Protein AF-A0A7W1B5Z3-F1 (afdb_monomer_lite)

Structure (mmCIF, N/CA/C/O backbone):
data_AF-A0A7W1B5Z3-F1
#
_entry.id   AF-A0A7W1B5Z3-F1
#
loop_
_atom_site.group_PDB
_atom_site.id
_atom_site.type_symbol
_atom_site.label_atom_id
_atom_site.label_alt_id
_atom_site.label_comp_id
_atom_site.label_asym_id
_atom_site.label_entity_id
_atom_site.label_seq_id
_atom_site.pdbx_PDB_ins_code
_atom_site.Cartn_x
_atom_site.Cartn_y
_atom_site.Cartn_z
_atom_site.occupancy
_atom_site.B_iso_or_equiv
_atom_site.auth_seq_id
_atom_site.auth_comp_id
_atom_site.auth_asym_id
_atom_site.auth_atom_id
_atom_site.pdbx_PDB_model_num
ATOM 1 N N . MET A 1 1 ? 16.234 -10.222 -12.771 1.00 48.12 1 MET A N 1
ATOM 2 C CA . MET A 1 1 ? 15.875 -10.249 -11.339 1.00 48.12 1 MET A CA 1
ATOM 3 C C . MET A 1 1 ? 15.074 -11.524 -11.134 1.00 48.12 1 MET A C 1
ATOM 5 O O . MET A 1 1 ? 14.129 -11.717 -11.887 1.00 48.12 1 MET A O 1
ATOM 9 N N . HIS A 1 2 ? 15.512 -12.448 -10.276 1.00 50.66 2 HIS A N 1
ATOM 10 C CA . HIS A 1 2 ? 14.703 -13.635 -9.969 1.00 50.66 2 HIS A CA 1
ATOM 11 C C . HIS A 1 2 ? 13.536 -13.204 -9.068 1.00 50.66 2 HIS A C 1
ATOM 13 O O . HIS A 1 2 ? 13.766 -12.352 -8.209 1.00 50.66 2 HIS A O 1
ATOM 19 N N . PRO A 1 3 ? 12.313 -13.728 -9.261 1.00 60.06 3 PRO A N 1
ATOM 20 C CA . PRO A 1 3 ? 11.222 -13.472 -8.328 1.00 60.06 3 PRO A CA 1
ATOM 21 C C . PRO A 1 3 ? 11.623 -13.978 -6.938 1.00 60.06 3 PRO A C 1
ATOM 23 O O . PRO A 1 3 ? 12.156 -15.085 -6.820 1.00 60.06 3 PRO A O 1
ATOM 26 N N . ALA A 1 4 ? 11.406 -13.155 -5.910 1.00 71.00 4 ALA A N 1
ATOM 27 C CA . ALA A 1 4 ? 11.697 -13.526 -4.530 1.00 71.00 4 ALA A CA 1
ATOM 28 C C . ALA A 1 4 ? 10.922 -14.795 -4.146 1.00 71.00 4 ALA A C 1
ATOM 30 O O . ALA A 1 4 ? 9.764 -14.983 -4.532 1.00 71.00 4 ALA A O 1
ATOM 31 N N . GLY A 1 5 ? 11.563 -15.680 -3.385 1.00 80.06 5 GLY A N 1
ATOM 32 C CA . GLY A 1 5 ? 10.902 -16.883 -2.884 1.00 80.06 5 GLY A CA 1
ATOM 33 C C . GLY A 1 5 ? 9.885 -16.549 -1.787 1.00 80.06 5 GLY A C 1
ATOM 34 O O . GLY A 1 5 ? 10.048 -15.586 -1.045 1.00 80.06 5 GLY A O 1
ATOM 35 N N . ILE A 1 6 ? 8.863 -17.390 -1.607 1.00 76.75 6 ILE A N 1
ATOM 36 C CA . ILE A 1 6 ? 7.834 -17.222 -0.556 1.00 76.75 6 ILE A CA 1
ATOM 37 C C . ILE A 1 6 ? 8.453 -17.053 0.846 1.00 76.75 6 ILE A C 1
ATOM 39 O O . ILE A 1 6 ? 7.978 -16.239 1.632 1.00 76.75 6 ILE A O 1
ATOM 43 N N . ALA A 1 7 ? 9.533 -17.776 1.161 1.00 77.31 7 ALA A N 1
ATOM 44 C CA . ALA A 1 7 ? 10.223 -17.668 2.452 1.00 77.31 7 ALA A CA 1
ATOM 45 C C . ALA A 1 7 ? 10.920 -16.307 2.658 1.00 77.31 7 ALA A C 1
ATOM 47 O O . ALA A 1 7 ? 10.961 -15.779 3.771 1.00 77.31 7 ALA A O 1
ATOM 48 N N . GLU A 1 8 ? 11.446 -15.726 1.580 1.00 79.56 8 GLU A N 1
ATOM 49 C CA . GLU A 1 8 ? 12.060 -14.397 1.585 1.00 79.56 8 GLU A CA 1
ATOM 50 C C . GLU A 1 8 ? 10.991 -13.322 1.817 1.00 79.56 8 GLU A C 1
ATOM 52 O O . GLU A 1 8 ? 11.138 -12.484 2.706 1.00 79.56 8 GLU A O 1
ATOM 57 N N . ILE A 1 9 ? 9.858 -13.425 1.115 1.00 79.31 9 ILE A N 1
ATOM 58 C CA . ILE A 1 9 ? 8.694 -12.546 1.300 1.00 79.31 9 ILE A CA 1
ATOM 59 C C . ILE A 1 9 ? 8.163 -12.632 2.737 1.00 79.31 9 ILE A C 1
ATOM 61 O O . ILE A 1 9 ? 7.942 -11.600 3.367 1.00 79.31 9 ILE A O 1
ATOM 65 N N . ALA A 1 10 ? 8.023 -13.838 3.295 1.00 76.50 10 ALA A N 1
ATOM 66 C CA . ALA A 1 10 ? 7.564 -14.029 4.672 1.00 76.50 10 ALA A CA 1
ATOM 67 C C . ALA A 1 10 ? 8.507 -13.380 5.700 1.00 76.50 10 ALA A C 1
ATOM 69 O O . ALA A 1 10 ? 8.053 -12.792 6.680 1.00 76.50 10 ALA A O 1
ATOM 70 N N . THR A 1 11 ? 9.819 -13.440 5.457 1.00 78.50 11 THR A N 1
ATOM 71 C CA . THR A 1 11 ? 10.825 -12.801 6.319 1.00 78.50 11 THR A CA 1
ATOM 72 C C . THR A 1 11 ? 10.695 -11.278 6.274 1.00 78.50 11 THR A C 1
ATOM 74 O O . THR A 1 11 ? 10.687 -10.623 7.317 1.00 78.50 11 THR A O 1
ATOM 77 N N . LEU A 1 12 ? 10.528 -10.710 5.077 1.00 77.69 12 LEU A N 1
ATOM 78 C CA . LEU A 1 12 ? 10.309 -9.274 4.894 1.00 77.69 12 LEU A CA 1
ATOM 79 C C . LEU A 1 12 ? 9.014 -8.807 5.571 1.00 77.69 12 LEU A C 1
ATOM 81 O O . LEU A 1 12 ? 9.024 -7.790 6.263 1.00 77.69 12 LEU A O 1
ATOM 85 N N . VAL A 1 13 ? 7.927 -9.574 5.442 1.00 75.75 13 VAL A N 1
ATOM 86 C CA . VAL A 1 13 ? 6.650 -9.299 6.118 1.00 75.75 13 VAL A CA 1
ATOM 87 C C . VAL A 1 13 ? 6.799 -9.365 7.638 1.00 75.75 13 VAL A C 1
ATOM 89 O O . VAL A 1 13 ? 6.376 -8.439 8.326 1.00 75.75 13 VAL A O 1
ATOM 92 N N . GLY A 1 14 ? 7.463 -10.393 8.175 1.00 71.56 14 GLY A N 1
ATOM 93 C CA . GLY A 1 14 ? 7.733 -10.500 9.612 1.00 71.56 14 GLY A CA 1
ATOM 94 C C . GLY A 1 14 ? 8.523 -9.304 10.150 1.00 71.56 14 GLY A C 1
ATOM 95 O O . GLY A 1 14 ? 8.204 -8.764 11.209 1.00 71.56 14 GLY A O 1
ATOM 96 N N . ASN A 1 15 ? 9.492 -8.807 9.381 1.00 72.88 15 ASN A N 1
ATOM 97 C CA . ASN A 1 15 ? 10.293 -7.651 9.773 1.00 72.88 15 ASN A CA 1
ATOM 98 C C . ASN A 1 15 ? 9.517 -6.322 9.749 1.00 72.88 15 ASN A C 1
ATOM 100 O O . ASN A 1 15 ? 9.898 -5.395 10.467 1.00 72.88 15 ASN A O 1
ATOM 104 N N . LEU A 1 16 ? 8.407 -6.215 9.003 1.00 69.88 16 LEU A N 1
ATOM 105 C CA . LEU A 1 16 ? 7.532 -5.033 9.049 1.00 69.88 16 LEU A CA 1
ATOM 106 C C . LEU A 1 16 ? 6.872 -4.840 10.423 1.00 69.88 16 LEU A C 1
ATOM 108 O O . LEU A 1 16 ? 6.518 -3.709 10.776 1.00 69.88 16 LEU A O 1
ATOM 112 N N . ALA A 1 17 ? 6.761 -5.893 11.240 1.00 69.94 17 ALA A N 1
ATOM 113 C CA . ALA A 1 17 ? 6.280 -5.780 12.616 1.00 69.94 17 ALA A CA 1
ATOM 114 C C . ALA A 1 17 ? 7.185 -4.873 13.476 1.00 69.94 17 ALA A C 1
ATOM 116 O O . ALA A 1 17 ? 6.697 -4.194 14.381 1.00 69.94 17 ALA A O 1
ATOM 117 N N . HIS A 1 18 ? 8.478 -4.766 13.150 1.00 69.94 18 HIS A N 1
ATOM 118 C CA . HIS A 1 18 ? 9.430 -3.919 13.865 1.00 69.94 18 HIS A CA 1
ATOM 119 C C . HIS A 1 18 ? 9.469 -2.493 13.293 1.00 69.94 18 HIS A C 1
ATOM 121 O O . HIS A 1 18 ? 9.978 -2.242 12.200 1.00 69.94 18 HIS A O 1
ATOM 127 N N . THR A 1 19 ? 8.975 -1.522 14.066 1.00 65.44 19 THR A N 1
ATOM 128 C CA . THR A 1 19 ? 8.853 -0.109 13.654 1.00 65.44 19 THR A CA 1
ATOM 129 C C . THR A 1 19 ? 10.181 0.535 13.243 1.00 65.44 19 THR A C 1
ATOM 131 O O . THR A 1 19 ? 10.197 1.318 12.296 1.00 65.44 19 THR A O 1
ATOM 134 N N . THR A 1 20 ? 11.301 0.174 13.882 1.00 67.06 20 THR A N 1
ATOM 135 C CA . THR A 1 20 ? 12.634 0.763 13.637 1.00 67.06 20 THR A CA 1
ATOM 136 C C . THR A 1 20 ? 13.157 0.542 12.214 1.00 67.06 20 THR A C 1
ATOM 138 O O . THR A 1 20 ? 13.876 1.388 11.691 1.00 67.06 20 THR A O 1
ATOM 141 N N . HIS A 1 21 ? 12.782 -0.562 11.561 1.00 68.94 21 HIS A N 1
ATOM 142 C CA . HIS A 1 21 ? 13.274 -0.915 10.220 1.00 68.94 21 HIS A CA 1
ATOM 143 C C . HIS A 1 21 ? 12.175 -0.923 9.156 1.00 68.94 21 HIS A C 1
ATOM 145 O O . HIS A 1 21 ? 12.442 -1.238 7.996 1.00 68.94 21 HIS A O 1
ATOM 151 N N . ARG A 1 22 ? 10.947 -0.547 9.527 1.00 74.81 22 ARG A N 1
ATOM 152 C CA . ARG A 1 22 ? 9.759 -0.682 8.680 1.00 74.81 22 ARG A CA 1
ATOM 153 C C . ARG A 1 22 ? 9.906 0.026 7.334 1.00 74.81 22 ARG A C 1
ATOM 155 O O . ARG A 1 22 ? 9.548 -0.551 6.315 1.00 74.81 22 ARG A O 1
ATOM 162 N N . ASN A 1 23 ? 10.498 1.222 7.306 1.00 73.12 23 ASN A N 1
ATOM 163 C CA . ASN A 1 23 ? 10.727 1.954 6.058 1.00 73.12 23 ASN A CA 1
ATOM 164 C C . ASN A 1 23 ? 11.684 1.198 5.114 1.00 73.12 23 ASN A C 1
ATOM 166 O O . ASN A 1 23 ? 11.328 0.917 3.972 1.00 73.12 23 ASN A O 1
ATOM 170 N N 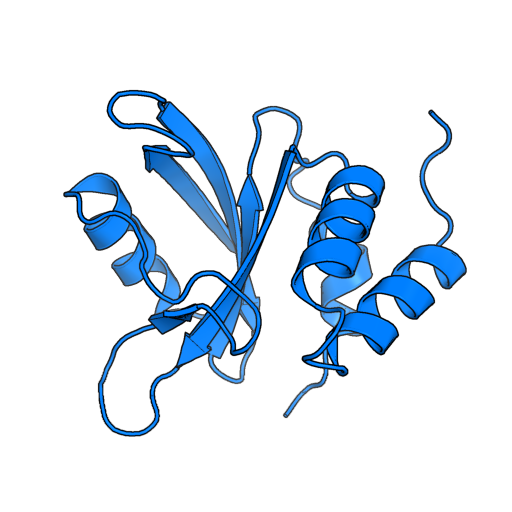. THR A 1 24 ? 12.859 0.786 5.596 1.00 76.81 24 THR A N 1
ATOM 171 C CA . THR A 1 24 ? 13.832 0.031 4.788 1.00 76.81 24 THR A CA 1
ATOM 172 C C . THR A 1 24 ? 13.251 -1.296 4.301 1.00 76.81 24 THR A C 1
ATOM 174 O O . THR A 1 24 ? 13.312 -1.589 3.109 1.00 76.81 24 THR A O 1
ATOM 177 N N . MET A 1 25 ? 12.601 -2.049 5.193 1.00 80.50 25 MET A N 1
ATOM 178 C CA . MET A 1 25 ? 11.990 -3.342 4.870 1.00 80.50 25 MET A CA 1
ATOM 179 C C . MET A 1 25 ? 10.821 -3.198 3.888 1.00 80.50 25 MET A C 1
ATOM 181 O O . MET A 1 25 ? 10.651 -4.035 3.008 1.00 80.50 25 MET A O 1
ATOM 185 N N . SER A 1 26 ? 10.052 -2.105 3.965 1.00 82.94 26 SER A N 1
ATOM 186 C CA . SER A 1 26 ? 8.978 -1.834 3.003 1.00 82.94 26 SER A CA 1
ATOM 187 C C . SER A 1 26 ? 9.504 -1.619 1.585 1.00 82.94 26 SER A C 1
ATOM 189 O O . SER A 1 26 ? 8.877 -2.066 0.631 1.00 82.94 26 SER A O 1
ATOM 191 N N . ARG A 1 27 ? 10.685 -1.004 1.428 1.00 85.06 27 ARG A N 1
ATOM 192 C CA . ARG A 1 27 ? 11.321 -0.820 0.114 1.00 85.06 27 ARG A CA 1
ATOM 193 C C . ARG A 1 27 ? 11.839 -2.137 -0.449 1.00 85.06 27 ARG A C 1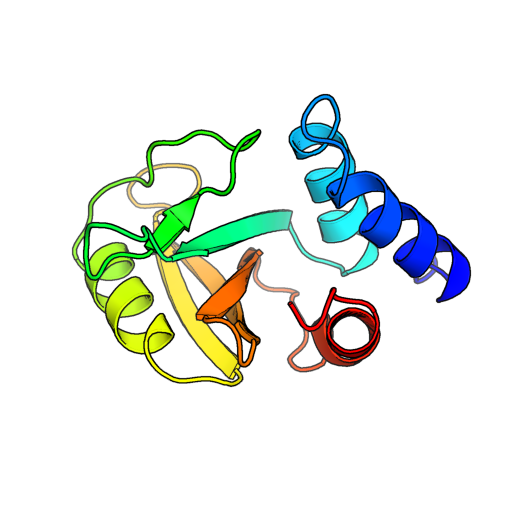
ATOM 195 O O . ARG A 1 27 ? 11.742 -2.358 -1.652 1.00 85.06 27 ARG A O 1
ATOM 202 N N . GLU A 1 28 ? 12.387 -3.001 0.400 1.00 85.81 28 GLU A N 1
ATOM 203 C CA . GLU A 1 28 ? 12.821 -4.341 -0.009 1.00 85.81 28 GLU A CA 1
ATOM 204 C C . GLU A 1 28 ? 11.630 -5.211 -0.410 1.00 85.81 28 GLU A C 1
ATOM 206 O O . GLU A 1 28 ? 11.661 -5.822 -1.478 1.00 85.81 28 GLU A O 1
ATOM 211 N N . LEU A 1 29 ? 10.543 -5.176 0.366 1.00 85.06 29 LEU A N 1
ATOM 212 C CA . LEU A 1 29 ? 9.306 -5.869 0.020 1.00 85.06 29 LEU A CA 1
ATOM 213 C C . LEU A 1 29 ? 8.688 -5.317 -1.269 1.00 85.06 29 LEU A C 1
ATOM 215 O O . LEU A 1 29 ? 8.329 -6.099 -2.140 1.00 85.06 29 LEU A O 1
ATOM 219 N N . ALA A 1 30 ? 8.626 -3.995 -1.446 1.00 89.50 30 ALA A N 1
ATOM 220 C CA . ALA A 1 30 ? 8.141 -3.391 -2.687 1.00 89.50 30 ALA A CA 1
ATOM 221 C C . ALA A 1 30 ? 8.909 -3.927 -3.904 1.00 89.50 30 ALA A C 1
ATOM 223 O O . ALA A 1 30 ? 8.301 -4.430 -4.845 1.00 89.50 30 ALA A O 1
ATOM 224 N N . ARG A 1 31 ? 10.247 -3.928 -3.839 1.00 88.44 31 ARG A N 1
ATOM 225 C CA . ARG A 1 31 ? 11.101 -4.463 -4.909 1.00 88.44 31 ARG A CA 1
ATOM 226 C C . ARG A 1 31 ? 10.866 -5.948 -5.158 1.00 88.44 31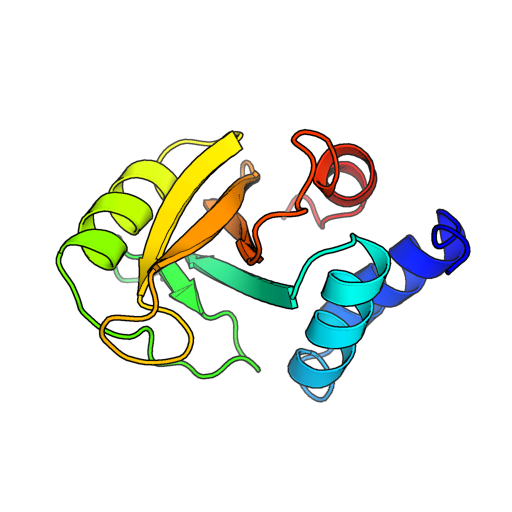 ARG A C 1
ATOM 228 O O . ARG A 1 31 ? 10.769 -6.348 -6.315 1.00 88.44 31 ARG A O 1
ATOM 235 N N . ALA A 1 32 ? 10.752 -6.752 -4.101 1.00 86.31 32 ALA A N 1
ATOM 236 C CA . ALA A 1 32 ? 10.459 -8.181 -4.206 1.00 86.31 32 ALA A CA 1
ATOM 237 C C . ALA A 1 32 ? 9.113 -8.453 -4.904 1.00 86.31 32 ALA A C 1
ATOM 239 O O . ALA A 1 32 ? 8.972 -9.456 -5.602 1.00 86.31 32 ALA A O 1
ATOM 240 N N . LEU A 1 33 ? 8.153 -7.534 -4.759 1.00 85.94 33 LEU A N 1
ATOM 241 C CA . LEU A 1 33 ? 6.828 -7.584 -5.380 1.00 85.94 33 LEU A CA 1
ATOM 242 C C . LEU A 1 33 ? 6.759 -6.893 -6.755 1.00 85.94 33 LEU A C 1
ATOM 244 O O . LEU A 1 33 ? 5.685 -6.837 -7.352 1.00 85.94 33 LEU A O 1
ATOM 248 N N . GLY A 1 34 ? 7.876 -6.366 -7.269 1.00 88.50 34 GLY A N 1
ATOM 249 C CA . GLY A 1 34 ? 7.914 -5.640 -8.545 1.00 88.50 34 GLY A CA 1
ATOM 250 C C . GLY A 1 34 ? 7.262 -4.253 -8.501 1.00 88.50 34 GLY A C 1
ATOM 251 O O . GLY A 1 34 ? 6.868 -3.733 -9.544 1.00 88.50 34 GLY A O 1
ATOM 252 N N . ALA A 1 35 ? 7.133 -3.677 -7.306 1.00 91.12 35 ALA A N 1
ATOM 253 C CA . ALA A 1 35 ? 6.642 -2.330 -7.052 1.00 91.12 35 ALA A CA 1
ATOM 254 C C . ALA A 1 35 ? 7.803 -1.354 -6.791 1.00 91.12 35 ALA A C 1
ATOM 256 O O . ALA A 1 35 ? 8.885 -1.731 -6.332 1.00 91.12 35 ALA A O 1
ATOM 257 N N . GLU A 1 36 ? 7.559 -0.073 -7.036 1.00 91.06 36 GLU A N 1
ATOM 258 C CA . GLU A 1 36 ? 8.515 1.009 -6.790 1.00 91.06 36 GLU A CA 1
ATOM 259 C C . GLU A 1 36 ? 8.569 1.396 -5.308 1.00 91.06 36 GLU A C 1
ATOM 261 O O . GLU A 1 36 ? 9.637 1.688 -4.759 1.00 91.06 36 GLU A O 1
ATOM 266 N N . ALA A 1 37 ? 7.412 1.354 -4.646 1.00 90.75 37 ALA A N 1
ATOM 267 C CA . ALA A 1 37 ? 7.265 1.622 -3.225 1.00 90.75 37 ALA A CA 1
ATOM 268 C C . ALA A 1 37 ? 6.115 0.806 -2.620 1.00 90.75 37 ALA A C 1
ATOM 270 O O . ALA A 1 37 ? 5.222 0.327 -3.323 1.00 90.75 37 ALA A O 1
ATOM 271 N N . LEU A 1 38 ? 6.150 0.676 -1.295 1.00 89.94 38 LEU A N 1
ATOM 272 C CA . LEU A 1 38 ? 5.083 0.119 -0.474 1.00 89.94 38 LEU A CA 1
ATOM 273 C C . LEU A 1 38 ? 4.777 1.115 0.642 1.00 89.94 38 LEU A C 1
ATOM 275 O O . LEU A 1 38 ? 5.684 1.619 1.303 1.00 89.94 38 LEU A O 1
ATOM 279 N N . LEU A 1 39 ? 3.494 1.348 0.874 1.00 90.06 39 LEU A N 1
ATOM 280 C CA . LEU A 1 39 ? 2.968 2.116 1.990 1.00 90.06 39 LEU A CA 1
ATOM 281 C C . LEU A 1 39 ? 1.940 1.264 2.726 1.00 90.06 39 LEU A C 1
ATOM 283 O O . LEU A 1 39 ? 1.115 0.600 2.102 1.00 90.06 39 LEU A O 1
ATOM 287 N 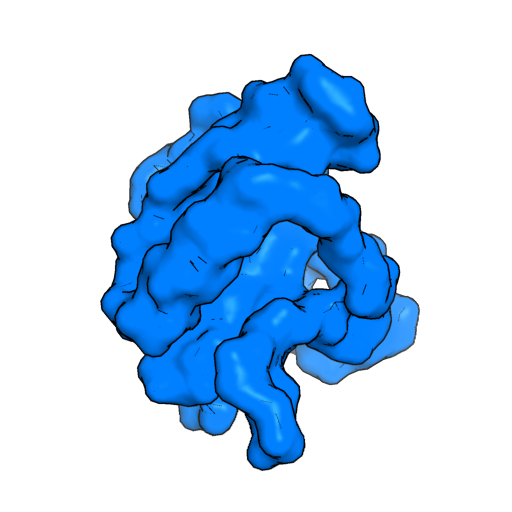N . ILE A 1 40 ? 1.982 1.304 4.053 1.00 88.62 40 ILE A N 1
ATOM 288 C CA . ILE A 1 40 ? 0.967 0.676 4.897 1.00 88.62 40 ILE A CA 1
ATOM 289 C C . ILE A 1 40 ? 0.149 1.790 5.525 1.00 88.62 40 ILE A C 1
ATOM 291 O O . ILE A 1 40 ? 0.717 2.701 6.131 1.00 88.62 40 ILE A O 1
ATOM 295 N N . LEU A 1 41 ? -1.166 1.711 5.375 1.00 90.50 41 LEU A N 1
ATOM 296 C CA . LEU A 1 41 ? -2.121 2.595 6.020 1.00 90.50 41 LEU A CA 1
ATOM 297 C C . LEU A 1 41 ? -2.896 1.817 7.079 1.00 90.50 41 LEU A C 1
ATOM 299 O O . LEU A 1 41 ? -3.310 0.689 6.837 1.00 90.50 41 LEU A O 1
ATOM 303 N N . VAL A 1 42 ? -3.109 2.428 8.235 1.00 88.44 42 VAL A N 1
ATOM 304 C CA . VAL A 1 42 ? -3.897 1.872 9.339 1.00 88.44 42 VAL A CA 1
ATOM 305 C C . VAL A 1 42 ? -5.038 2.822 9.667 1.00 88.44 42 VAL A C 1
ATOM 307 O O . VAL A 1 42 ? -4.927 4.030 9.435 1.00 88.44 42 VAL A O 1
ATOM 310 N N . ARG A 1 43 ? -6.140 2.287 10.196 1.00 85.38 43 ARG A N 1
ATOM 311 C CA . ARG A 1 43 ? -7.225 3.126 10.708 1.00 85.38 43 ARG A CA 1
ATOM 312 C C . ARG A 1 43 ? -6.750 3.891 11.931 1.00 85.38 43 ARG A C 1
ATOM 314 O O . ARG A 1 43 ? -6.124 3.326 12.827 1.00 85.38 43 ARG A O 1
ATOM 321 N N . ASP A 1 44 ? -7.079 5.170 11.957 1.00 82.44 44 ASP A N 1
ATOM 322 C CA . ASP A 1 44 ? -7.010 5.940 13.184 1.00 82.44 44 ASP A CA 1
ATOM 323 C C . ASP A 1 44 ? -8.151 5.472 14.120 1.00 82.44 44 ASP A C 1
ATOM 325 O O . ASP A 1 44 ? -9.292 5.334 13.671 1.00 82.44 44 ASP A O 1
ATOM 329 N N . PRO A 1 45 ? -7.874 5.145 15.395 1.00 76.94 45 PRO A N 1
ATOM 330 C CA . PRO A 1 45 ? -8.909 4.681 16.320 1.00 76.94 45 PRO A CA 1
ATOM 331 C C . PRO A 1 45 ? -9.863 5.800 16.768 1.00 76.94 45 PRO A C 1
ATOM 333 O O . PRO A 1 45 ? -10.956 5.510 17.254 1.00 76.94 45 PRO A O 1
ATOM 336 N N . GLU A 1 46 ? -9.465 7.062 16.625 1.00 81.50 46 GLU A N 1
ATOM 337 C CA . GLU A 1 46 ? -10.216 8.242 17.055 1.00 81.50 46 GLU A CA 1
ATOM 338 C C . GLU A 1 46 ? -10.908 8.950 15.880 1.00 81.50 46 GLU A C 1
ATOM 340 O O . GLU A 1 46 ? -11.911 9.642 16.073 1.00 81.50 46 GLU A O 1
ATOM 345 N N . LEU A 1 47 ? -10.403 8.770 14.656 1.00 77.81 47 LEU A N 1
ATOM 346 C CA . LEU A 1 47 ? -10.868 9.457 13.454 1.00 77.81 47 LEU A CA 1
ATOM 347 C C . LEU A 1 47 ? -11.243 8.469 12.333 1.00 77.81 47 LEU A C 1
ATOM 349 O O . LEU A 1 47 ? -10.559 7.473 12.126 1.00 77.81 47 LEU A O 1
ATOM 353 N N . PRO A 1 48 ? -12.275 8.754 11.513 1.00 75.19 48 PRO A N 1
ATOM 354 C CA . PRO A 1 48 ? -12.656 7.907 10.379 1.00 75.19 48 PRO A CA 1
ATOM 355 C C . PRO A 1 48 ? -11.716 8.116 9.175 1.00 75.19 48 PRO A C 1
ATOM 357 O O . PRO A 1 48 ? -12.158 8.428 8.069 1.00 75.19 48 PRO A O 1
ATOM 360 N N . VAL A 1 49 ? -10.406 8.004 9.395 1.00 81.75 49 VAL A N 1
ATOM 361 C CA . VAL A 1 49 ? -9.360 8.227 8.392 1.00 81.75 49 VAL A CA 1
ATOM 362 C C . VAL A 1 49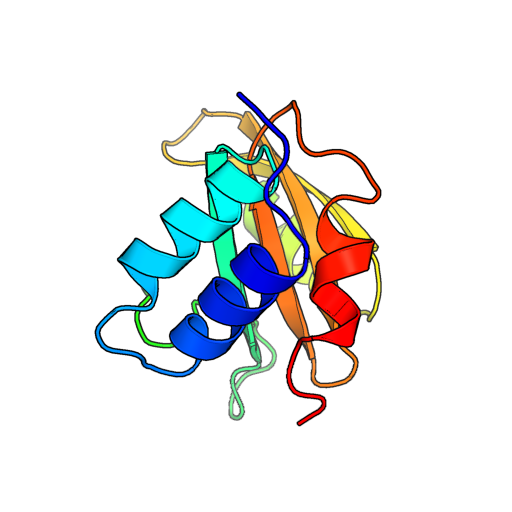 ? -8.322 7.110 8.428 1.00 81.75 49 VAL A C 1
ATOM 364 O O . VAL A 1 49 ? -8.120 6.439 9.439 1.00 81.75 49 VAL A O 1
ATOM 367 N N . LEU A 1 50 ? -7.648 6.930 7.295 1.00 86.12 50 LEU A N 1
ATOM 368 C CA . LEU A 1 50 ? -6.482 6.068 7.170 1.00 86.12 50 LEU A CA 1
ATOM 369 C C . LEU A 1 50 ? -5.213 6.915 7.253 1.00 86.12 50 LEU A C 1
ATOM 371 O O . LEU A 1 50 ? -5.086 7.917 6.545 1.00 86.12 50 LEU A O 1
ATOM 375 N N . LEU A 1 51 ? -4.272 6.491 8.090 1.00 87.38 51 LEU A N 1
ATOM 376 C CA . LEU A 1 51 ? -2.988 7.154 8.293 1.00 87.38 51 LEU A CA 1
ATOM 377 C C . LEU A 1 51 ? -1.833 6.215 7.951 1.00 87.38 51 LEU A C 1
ATOM 379 O O . LEU A 1 51 ? -1.958 5.006 8.145 1.00 87.38 51 LEU A O 1
ATOM 383 N N . PRO A 1 52 ? -0.685 6.736 7.481 1.00 88.50 52 PRO A N 1
ATOM 384 C CA . PRO A 1 52 ? 0.527 5.939 7.361 1.00 88.50 52 PRO A CA 1
ATOM 385 C C . PRO A 1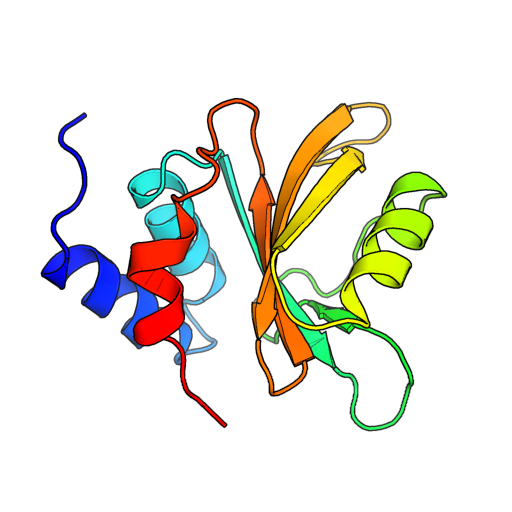 52 ? 0.858 5.243 8.680 1.00 88.50 52 PRO A C 1
ATOM 387 O O . PRO A 1 52 ? 0.934 5.885 9.725 1.00 88.50 52 PRO A O 1
ATOM 390 N N . ALA A 1 53 ? 1.106 3.937 8.640 1.00 86.56 53 ALA A N 1
ATOM 391 C CA . ALA A 1 53 ? 1.480 3.185 9.829 1.00 86.56 53 ALA A CA 1
ATOM 392 C C . ALA A 1 53 ? 2.735 3.794 10.496 1.00 86.56 53 ALA A C 1
ATOM 394 O O . ALA A 1 53 ? 3.607 4.330 9.799 1.00 86.56 53 ALA A O 1
ATOM 395 N N . PRO A 1 54 ? 2.899 3.685 11.828 1.00 80.94 54 PRO A N 1
ATOM 396 C CA . PRO A 1 54 ? 4.095 4.178 12.510 1.00 80.94 54 PRO A CA 1
ATOM 397 C C . PRO A 1 54 ? 5.383 3.650 11.862 1.00 80.94 54 PRO A C 1
ATOM 399 O O . PRO A 1 54 ? 5.472 2.466 11.547 1.00 80.94 54 PRO A O 1
ATOM 402 N N . GLY A 1 55 ? 6.380 4.509 11.647 1.00 76.50 55 GLY A N 1
ATOM 403 C CA . GLY A 1 55 ? 7.616 4.160 10.924 1.00 76.50 55 GLY A CA 1
ATOM 404 C C . GLY A 1 55 ? 7.607 4.501 9.426 1.00 76.50 55 GLY A C 1
ATOM 405 O O . GLY A 1 55 ? 8.657 4.442 8.786 1.00 76.50 55 GLY A O 1
ATOM 406 N N . PHE A 1 56 ? 6.466 4.925 8.873 1.00 79.56 56 PHE A N 1
ATOM 407 C CA . PHE A 1 56 ? 6.386 5.628 7.586 1.00 79.56 56 PHE A CA 1
ATOM 408 C C . PHE A 1 56 ? 6.345 7.150 7.791 1.00 79.56 56 PHE A C 1
ATOM 410 O O . PHE A 1 56 ? 5.969 7.605 8.878 1.00 79.56 56 PHE A O 1
ATOM 417 N N . PRO A 1 57 ? 6.681 7.960 6.765 1.00 78.56 57 PRO A N 1
ATOM 418 C CA . PRO A 1 57 ? 6.339 9.379 6.765 1.00 78.56 57 PRO A CA 1
ATOM 419 C C . PRO A 1 57 ? 4.844 9.551 7.064 1.00 78.56 57 PRO A C 1
ATOM 421 O O . PRO A 1 57 ? 4.004 9.034 6.336 1.00 78.56 57 PRO A O 1
ATOM 424 N N . GLN A 1 58 ? 4.520 10.238 8.162 1.00 80.06 58 GLN A N 1
ATOM 425 C CA . GLN A 1 58 ? 3.147 10.349 8.683 1.00 80.06 58 GLN A CA 1
ATOM 426 C C . GLN A 1 58 ? 2.277 11.343 7.903 1.00 80.06 58 GLN A C 1
ATOM 428 O O . GLN A 1 58 ? 1.100 11.524 8.198 1.00 80.06 58 GLN A O 1
ATOM 433 N N . THR A 1 59 ? 2.851 11.993 6.897 1.00 77.75 59 THR A N 1
ATOM 434 C CA . THR A 1 59 ? 2.158 12.928 6.025 1.00 77.75 59 THR A CA 1
ATOM 435 C C . THR A 1 59 ? 1.974 12.296 4.653 1.00 77.75 59 THR A C 1
ATOM 437 O O . THR A 1 59 ? 2.929 12.098 3.901 1.00 77.75 59 THR A O 1
ATOM 440 N N . LEU A 1 60 ? 0.721 12.004 4.305 1.00 75.94 60 LEU A N 1
ATOM 441 C CA . LEU A 1 60 ? 0.350 11.830 2.905 1.00 75.94 60 LEU A CA 1
ATOM 442 C C . LEU A 1 60 ? 0.276 13.202 2.253 1.00 75.94 60 LEU A C 1
ATOM 444 O O . LEU A 1 60 ? -0.152 14.181 2.873 1.00 75.94 60 LEU A O 1
ATOM 448 N N . ARG A 1 61 ? 0.682 13.282 0.987 1.00 73.06 61 ARG A N 1
ATOM 449 C CA . ARG A 1 61 ? 0.426 14.490 0.213 1.00 73.06 61 ARG A CA 1
ATOM 450 C C . ARG A 1 61 ? -1.088 14.642 0.083 1.00 73.06 61 ARG A C 1
ATOM 452 O O . ARG A 1 61 ? -1.796 13.702 -0.261 1.00 73.06 61 ARG A O 1
ATOM 459 N N . GLY A 1 62 ? -1.591 15.824 0.421 1.00 72.00 62 GLY A N 1
ATOM 460 C CA . GLY A 1 62 ? -2.978 16.161 0.134 1.00 72.00 62 GLY A CA 1
ATOM 461 C C . GLY A 1 62 ? -3.199 16.244 -1.377 1.00 72.00 62 GLY A C 1
ATOM 462 O O . GLY A 1 62 ? -2.260 16.445 -2.136 1.00 72.00 62 GLY A O 1
ATOM 463 N N . GLY A 1 63 ? -4.446 16.118 -1.810 1.00 84.81 63 GLY A N 1
ATOM 464 C CA . GLY A 1 63 ? -4.797 16.207 -3.227 1.00 84.81 63 GLY A CA 1
ATOM 465 C C . GLY A 1 63 ? -6.172 15.598 -3.481 1.00 84.81 63 GLY A C 1
ATOM 466 O O . GLY A 1 63 ? -6.654 14.829 -2.641 1.00 84.81 63 GLY A O 1
ATOM 467 N N . PRO A 1 64 ? -6.872 15.985 -4.554 1.00 88.56 64 PRO A N 1
ATOM 468 C CA . PRO A 1 64 ? -8.147 15.369 -4.906 1.00 88.56 64 PRO A CA 1
ATOM 469 C C . PRO A 1 64 ? -8.009 13.867 -5.212 1.00 88.56 64 PRO A C 1
ATOM 471 O O . PRO A 1 64 ? -8.861 13.089 -4.784 1.00 88.56 64 PRO A O 1
ATOM 474 N N . GLU A 1 65 ? -6.917 13.443 -5.844 1.00 91.69 65 GLU A N 1
ATOM 475 C CA . GLU A 1 65 ? -6.601 12.054 -6.198 1.00 91.69 65 GLU A CA 1
ATOM 476 C C . GLU A 1 65 ? -6.405 11.208 -4.940 1.00 91.69 65 GLU A C 1
ATOM 478 O O . GLU A 1 65 ? -7.071 10.188 -4.765 1.00 91.69 65 GLU A O 1
ATOM 483 N N . TRP A 1 66 ? -5.569 11.682 -4.009 1.00 91.44 66 TRP A N 1
ATOM 484 C CA . TRP A 1 66 ? -5.353 11.027 -2.717 1.00 91.44 66 TRP A CA 1
ATOM 485 C C . TRP A 1 66 ? -6.642 10.930 -1.902 1.00 91.44 66 TRP A C 1
ATOM 487 O O . TRP A 1 66 ? -6.954 9.865 -1.379 1.00 91.44 66 TRP A O 1
ATOM 497 N N . ARG A 1 67 ? -7.443 12.002 -1.824 1.00 89.69 67 ARG A N 1
ATOM 498 C CA . ARG A 1 67 ? -8.732 11.969 -1.105 1.00 89.69 67 ARG A CA 1
ATOM 499 C C . ARG A 1 67 ? -9.703 10.963 -1.720 1.00 89.69 67 ARG A C 1
ATOM 501 O O . ARG A 1 67 ? -10.341 10.201 -0.993 1.00 89.69 67 ARG A O 1
ATOM 508 N N . ARG A 1 68 ? -9.802 10.944 -3.052 1.00 91.06 68 ARG A N 1
ATOM 509 C CA . ARG A 1 68 ? -10.637 9.984 -3.779 1.00 91.06 68 ARG A CA 1
ATOM 510 C C . ARG A 1 68 ? -10.162 8.558 -3.526 1.00 91.06 68 ARG A C 1
ATOM 512 O O . ARG A 1 68 ? -10.987 7.704 -3.227 1.00 91.06 68 ARG A O 1
ATOM 519 N N . PHE A 1 69 ? -8.857 8.317 -3.598 1.00 93.44 69 PHE A N 1
ATOM 520 C CA . PHE A 1 69 ? -8.277 7.004 -3.352 1.00 93.44 69 PHE A CA 1
ATOM 521 C C . PHE A 1 69 ? -8.528 6.525 -1.921 1.00 93.44 69 PHE A C 1
ATOM 523 O O . PHE A 1 69 ? -9.066 5.440 -1.741 1.00 93.44 69 PHE A O 1
ATOM 530 N N . LEU A 1 70 ? -8.253 7.356 -0.910 1.00 91.81 70 LEU A N 1
ATOM 531 C CA . LEU A 1 70 ? -8.503 7.024 0.498 1.00 91.81 70 LEU A CA 1
ATOM 532 C C . LEU A 1 70 ? -9.981 6.710 0.782 1.00 91.81 70 LEU A C 1
ATOM 534 O O . LEU A 1 70 ? -10.268 5.879 1.636 1.00 91.81 70 LEU A O 1
ATOM 538 N N . THR A 1 71 ? -10.915 7.316 0.039 1.00 90.81 71 THR A N 1
ATOM 539 C CA . THR A 1 71 ? -12.353 7.006 0.148 1.00 90.81 71 THR A CA 1
ATOM 540 C C . THR A 1 71 ? -12.682 5.589 -0.337 1.00 90.81 71 THR A C 1
ATOM 542 O O . THR A 1 71 ? -13.583 4.956 0.203 1.00 90.81 71 THR A O 1
ATOM 545 N N . LEU A 1 72 ? -11.950 5.064 -1.328 1.00 91.69 72 LEU A N 1
ATOM 546 C CA . LEU A 1 72 ? -12.128 3.682 -1.799 1.00 91.69 72 LEU A CA 1
ATOM 547 C C . LEU A 1 72 ? -11.666 2.667 -0.750 1.00 91.69 72 LEU A C 1
ATOM 549 O O . LEU A 1 72 ? -12.255 1.599 -0.619 1.00 91.69 72 LEU A O 1
ATOM 553 N N . LEU A 1 73 ? -10.643 3.022 0.031 1.00 92.25 73 LEU A N 1
ATOM 554 C CA . LEU A 1 73 ? -10.011 2.127 1.000 1.00 92.25 73 LEU A CA 1
ATOM 555 C C . LEU A 1 73 ? -10.838 1.889 2.277 1.00 92.25 73 LEU A C 1
ATOM 557 O O . LEU A 1 73 ? -10.369 1.224 3.198 1.00 92.25 73 LEU A O 1
ATOM 561 N N . VAL A 1 74 ? -12.058 2.425 2.353 1.00 87.38 74 VAL A N 1
ATOM 562 C CA . VAL A 1 74 ? -13.001 2.137 3.445 1.00 87.38 74 VAL A CA 1
ATOM 563 C C . VAL A 1 74 ? -13.502 0.692 3.371 1.00 87.38 74 VAL A C 1
ATOM 565 O O . VAL A 1 74 ? -13.712 0.069 4.414 1.00 87.38 74 VAL A O 1
ATOM 568 N N . GLU A 1 75 ? -13.647 0.161 2.154 1.00 88.19 75 GLU A N 1
ATOM 569 C CA . GLU A 1 75 ? -14.168 -1.180 1.895 1.00 88.19 75 GLU A CA 1
ATOM 570 C C . GLU A 1 75 ? -13.036 -2.217 1.783 1.00 88.19 75 GLU A C 1
ATOM 572 O O . GLU A 1 75 ? -12.058 -1.972 1.067 1.00 88.19 75 GLU A O 1
ATOM 577 N N . PRO A 1 76 ? -13.157 -3.395 2.426 1.00 89.06 76 PRO A N 1
ATOM 578 C CA . PRO A 1 76 ? -12.203 -4.487 2.266 1.00 89.06 76 PRO A CA 1
ATOM 579 C C . PRO A 1 76 ? -12.038 -4.943 0.811 1.00 89.06 76 PRO A C 1
ATOM 581 O O . PRO A 1 76 ? -12.974 -4.905 0.010 1.00 89.06 76 PRO A O 1
ATOM 584 N N . GLY A 1 77 ? -10.850 -5.451 0.484 1.00 89.69 77 GLY A N 1
ATOM 585 C CA . GLY A 1 77 ? -10.528 -5.998 -0.831 1.00 89.69 77 GLY A CA 1
ATOM 586 C C . GLY A 1 77 ? -9.579 -5.129 -1.652 1.00 89.69 77 GLY A C 1
ATOM 587 O O . GLY A 1 77 ? -8.842 -4.292 -1.128 1.00 89.69 77 GLY A O 1
ATOM 588 N N . ARG A 1 78 ? -9.535 -5.396 -2.961 1.00 91.44 78 ARG A N 1
ATOM 589 C CA . ARG A 1 78 ? -8.555 -4.794 -3.871 1.00 91.44 78 ARG A CA 1
ATOM 590 C C . ARG A 1 78 ? -9.089 -3.520 -4.513 1.00 91.44 78 ARG A C 1
ATOM 592 O O . ARG A 1 78 ? -10.145 -3.541 -5.140 1.00 91.44 78 ARG A O 1
ATOM 599 N N . HIS A 1 79 ? -8.278 -2.470 -4.478 1.00 93.12 79 HIS A N 1
ATOM 600 C CA . HIS A 1 79 ? -8.567 -1.178 -5.096 1.00 93.12 79 HIS A CA 1
ATOM 601 C C . HIS A 1 79 ? -7.400 -0.727 -5.963 1.00 93.12 79 HIS A C 1
ATOM 603 O O . HIS A 1 79 ? -6.247 -1.026 -5.665 1.00 93.12 79 HIS A O 1
ATOM 609 N N . THR A 1 80 ? -7.686 0.015 -7.025 1.00 93.38 80 THR A N 1
ATOM 610 C CA . THR A 1 80 ? -6.666 0.623 -7.889 1.00 93.38 80 THR A CA 1
ATOM 611 C C . THR A 1 80 ? -6.972 2.095 -8.094 1.00 93.38 80 THR A C 1
ATOM 613 O O . THR A 1 80 ? -8.140 2.467 -8.221 1.00 93.38 80 THR A O 1
ATOM 616 N N . ALA A 1 81 ? -5.940 2.923 -8.174 1.00 94.00 81 ALA A N 1
ATOM 617 C CA . ALA A 1 81 ? -6.074 4.339 -8.485 1.00 94.00 81 ALA A CA 1
ATOM 618 C C . ALA A 1 81 ? -4.805 4.869 -9.160 1.00 94.00 81 ALA A C 1
ATOM 620 O O . ALA A 1 81 ? -3.851 4.132 -9.394 1.00 94.00 81 ALA A O 1
ATOM 621 N N . VAL A 1 82 ? -4.814 6.163 -9.455 1.00 93.69 82 VAL A N 1
ATOM 622 C CA . VAL A 1 82 ? -3.631 6.945 -9.806 1.00 93.69 82 VAL A CA 1
ATOM 623 C C . VAL A 1 82 ? -3.556 8.077 -8.792 1.00 93.69 82 VAL A C 1
ATOM 625 O O . VAL A 1 82 ? -4.584 8.689 -8.493 1.00 93.69 82 VAL A O 1
ATOM 628 N N . VAL A 1 83 ? -2.377 8.309 -8.223 1.00 92.56 83 VAL A N 1
ATOM 629 C CA . VAL A 1 83 ? -2.146 9.355 -7.219 1.00 92.56 83 VAL A CA 1
ATOM 630 C C . VAL A 1 83 ? -0.850 10.091 -7.512 1.00 92.56 83 VAL A C 1
ATOM 632 O O . VAL A 1 83 ? 0.070 9.518 -8.090 1.00 92.56 83 VAL A O 1
ATOM 635 N N . ASP A 1 84 ? -0.754 11.331 -7.046 1.00 90.69 84 ASP A N 1
ATOM 636 C CA . ASP A 1 84 ? 0.492 12.089 -7.128 1.00 90.69 84 ASP A CA 1
ATOM 637 C C . ASP A 1 84 ? 1.510 11.545 -6.120 1.00 90.69 84 ASP A C 1
ATOM 639 O O . ASP A 1 84 ? 1.334 11.655 -4.894 1.00 90.69 84 ASP A O 1
ATOM 643 N N . TYR A 1 85 ? 2.568 10.922 -6.632 1.00 87.56 85 TYR A N 1
ATOM 644 C CA . TYR A 1 85 ? 3.644 10.325 -5.852 1.00 87.56 85 TYR A CA 1
ATOM 645 C C . TYR A 1 85 ? 4.903 10.130 -6.716 1.00 87.56 85 TYR A C 1
ATOM 647 O O . TYR A 1 85 ? 4.767 9.712 -7.853 1.00 87.56 85 TYR A O 1
ATOM 655 N N . PRO A 1 86 ? 6.123 10.346 -6.180 1.00 84.06 86 PRO A N 1
ATOM 656 C CA . PRO A 1 86 ? 6.429 10.923 -4.870 1.00 84.06 86 PRO A CA 1
ATOM 657 C C . PRO A 1 86 ? 6.374 12.461 -4.861 1.00 84.06 86 PRO A C 1
ATOM 659 O O . PRO A 1 86 ? 6.520 13.066 -3.789 1.00 84.06 86 PRO A O 1
ATOM 662 N N . ALA A 1 87 ? 6.183 13.098 -6.021 1.00 83.88 87 ALA A N 1
ATOM 663 C CA . ALA A 1 87 ? 6.121 14.546 -6.218 1.00 83.88 87 ALA A CA 1
ATOM 664 C C . ALA A 1 87 ? 4.748 14.989 -6.776 1.00 83.88 87 ALA A C 1
ATOM 666 O O . ALA A 1 87 ? 3.991 14.149 -7.254 1.00 83.88 87 ALA A O 1
ATOM 667 N N . PRO A 1 88 ? 4.391 16.285 -6.675 1.00 82.81 88 PRO A N 1
ATOM 668 C CA . PRO A 1 88 ? 3.227 16.831 -7.378 1.00 82.81 88 PRO A CA 1
ATOM 669 C C . PRO A 1 88 ? 3.333 16.603 -8.891 1.00 82.81 88 PRO A C 1
ATOM 671 O O . PRO A 1 88 ? 4.446 16.633 -9.417 1.00 82.81 88 PRO A O 1
ATOM 674 N N . ASP A 1 89 ? 2.191 16.396 -9.551 1.00 84.81 89 ASP A N 1
ATOM 675 C CA . ASP A 1 89 ? 2.076 16.125 -10.996 1.00 84.81 89 ASP A CA 1
ATOM 676 C C . ASP A 1 89 ? 2.773 14.828 -11.471 1.00 84.81 89 ASP A C 1
ATOM 678 O O . ASP A 1 89 ? 2.847 14.556 -12.670 1.00 84.81 89 ASP A O 1
ATOM 682 N N . ASP A 1 90 ? 3.264 14.005 -10.536 1.00 89.19 90 ASP A N 1
ATOM 683 C CA . ASP A 1 90 ? 3.838 12.687 -10.807 1.00 89.19 90 ASP A CA 1
ATOM 684 C C . ASP A 1 90 ? 2.769 11.607 -10.611 1.00 89.19 90 ASP A C 1
ATOM 686 O O . ASP A 1 90 ? 2.562 11.075 -9.516 1.00 89.19 90 ASP A O 1
ATOM 690 N N . HIS A 1 91 ? 2.006 11.359 -11.672 1.00 91.00 91 HIS A N 1
ATOM 691 C CA . HIS A 1 91 ? 0.842 10.485 -11.649 1.00 91.00 91 HIS A CA 1
ATOM 692 C C . HIS A 1 91 ? 1.246 9.008 -11.624 1.00 91.00 91 HIS A C 1
ATOM 694 O O . HIS A 1 91 ? 1.435 8.374 -12.661 1.00 91.00 91 HIS A O 1
ATOM 700 N N . THR A 1 92 ? 1.307 8.438 -10.426 1.00 92.31 92 THR A N 1
ATOM 701 C CA . THR A 1 92 ? 1.733 7.056 -10.212 1.00 92.31 92 THR A CA 1
ATOM 702 C C . THR A 1 92 ? 0.531 6.124 -10.038 1.00 92.31 92 THR A C 1
ATOM 704 O O . THR A 1 92 ? -0.314 6.362 -9.162 1.00 92.31 92 THR A O 1
ATOM 707 N N . PRO A 1 93 ? 0.433 5.029 -10.817 1.00 93.81 93 PRO A N 1
ATOM 708 C CA . PRO A 1 93 ? -0.533 3.970 -10.562 1.00 93.81 93 PRO A CA 1
ATOM 709 C C . PRO A 1 93 ? -0.294 3.312 -9.207 1.00 93.81 93 PRO A C 1
ATOM 711 O O . PRO A 1 93 ? 0.840 3.014 -8.824 1.00 93.81 93 PRO A O 1
ATOM 714 N N . VAL A 1 94 ? -1.383 3.051 -8.493 1.00 94.06 94 VAL A N 1
ATOM 715 C CA . VAL A 1 94 ? -1.356 2.369 -7.203 1.00 94.06 94 VAL A CA 1
ATOM 716 C C . VAL A 1 94 ? -2.346 1.221 -7.163 1.00 94.06 94 VAL A C 1
ATOM 718 O O . VAL A 1 94 ? -3.464 1.314 -7.676 1.00 94.06 94 VAL A O 1
ATOM 721 N N . MET A 1 95 ? -1.942 0.149 -6.489 1.00 93.44 95 MET A N 1
ATOM 722 C CA . MET A 1 95 ? -2.806 -0.967 -6.131 1.00 93.44 95 MET A CA 1
ATOM 723 C C . MET A 1 95 ? -2.810 -1.126 -4.618 1.00 93.44 95 MET A C 1
ATOM 725 O O . MET A 1 95 ? -1.755 -1.262 -4.001 1.00 93.44 95 MET A O 1
ATOM 729 N N . ALA A 1 96 ? -4.001 -1.144 -4.033 1.00 92.56 96 ALA A N 1
ATOM 730 C CA . ALA A 1 96 ? -4.199 -1.403 -2.623 1.00 92.56 96 ALA A CA 1
ATOM 731 C C . ALA A 1 96 ? -4.921 -2.721 -2.371 1.00 92.56 96 ALA A C 1
ATOM 733 O O . ALA A 1 96 ? -5.805 -3.110 -3.136 1.00 92.56 96 ALA A O 1
ATOM 734 N N . HIS A 1 97 ? -4.595 -3.358 -1.251 1.00 91.44 97 HIS A N 1
ATOM 735 C CA . HIS A 1 97 ? -5.429 -4.379 -0.631 1.00 91.44 97 HIS A CA 1
ATOM 736 C C . HIS A 1 97 ? -5.786 -3.950 0.791 1.00 91.44 97 HIS A C 1
ATOM 738 O O . HIS A 1 97 ? -4.891 -3.748 1.613 1.00 91.44 97 HIS A O 1
ATOM 744 N N . VAL A 1 98 ? -7.082 -3.805 1.061 1.00 90.44 98 VAL A N 1
ATOM 745 C CA . VAL A 1 98 ? -7.633 -3.496 2.383 1.00 90.44 98 VAL A CA 1
ATOM 746 C C . VAL A 1 98 ? -8.008 -4.803 3.068 1.00 90.44 98 VAL A C 1
ATOM 748 O O . VAL A 1 98 ? -8.843 -5.560 2.570 1.00 90.44 98 VAL A O 1
ATOM 751 N N . CYS A 1 99 ? -7.371 -5.066 4.200 1.00 86.88 99 CYS A N 1
ATOM 752 C CA . CYS A 1 99 ? -7.605 -6.234 5.036 1.00 86.88 99 CYS A CA 1
ATOM 753 C C . CYS A 1 99 ? -8.887 -6.066 5.873 1.00 86.88 99 CYS A C 1
ATOM 755 O O . CYS A 1 99 ? -9.471 -4.983 5.945 1.00 86.88 99 CYS A O 1
ATOM 757 N N . ALA A 1 100 ? -9.349 -7.149 6.504 1.00 84.25 100 ALA A N 1
ATOM 758 C CA . ALA A 1 100 ? -10.592 -7.146 7.284 1.00 84.25 100 ALA A CA 1
ATOM 759 C C . ALA A 1 100 ? -10.548 -6.230 8.527 1.00 84.25 100 ALA A C 1
ATOM 761 O O . ALA A 1 100 ? -11.584 -5.719 8.944 1.00 84.25 100 ALA A O 1
ATOM 762 N N . ASP A 1 101 ? -9.359 -6.000 9.086 1.00 82.06 101 ASP A N 1
ATOM 763 C CA . ASP A 1 101 ? -9.075 -5.058 10.182 1.00 82.06 101 ASP A CA 1
ATOM 764 C C . ASP A 1 101 ? -9.068 -3.581 9.720 1.00 82.06 101 ASP A C 1
ATOM 766 O O . ASP A 1 101 ? -9.020 -2.654 10.528 1.00 82.06 101 ASP A O 1
ATOM 770 N N . GLY A 1 102 ? -9.143 -3.342 8.406 1.00 86.00 102 GLY A N 1
ATOM 771 C CA . GLY A 1 102 ? -9.053 -2.021 7.797 1.00 86.00 102 GLY A CA 1
ATOM 772 C C . GLY A 1 102 ? -7.624 -1.550 7.516 1.00 86.00 102 GLY A C 1
ATOM 773 O O . GLY A 1 102 ? -7.457 -0.420 7.057 1.00 86.00 102 GLY A O 1
ATOM 774 N N . THR A 1 103 ? -6.603 -2.381 7.745 1.00 87.38 103 THR A N 1
ATOM 775 C CA . THR A 1 103 ? -5.229 -2.091 7.320 1.00 87.38 103 THR A CA 1
ATOM 776 C C . THR A 1 103 ? -5.132 -2.189 5.798 1.00 87.38 103 THR A C 1
ATOM 778 O O . THR A 1 103 ? -5.543 -3.184 5.202 1.00 87.38 103 THR A O 1
ATOM 781 N N . ALA A 1 104 ? -4.559 -1.178 5.144 1.00 90.75 104 ALA A N 1
ATOM 782 C CA . ALA A 1 104 ? -4.379 -1.157 3.697 1.00 90.75 104 ALA A CA 1
ATOM 783 C C . ALA A 1 104 ? -2.899 -1.226 3.301 1.00 90.75 104 ALA A C 1
ATOM 785 O O . ALA A 1 104 ? -2.081 -0.418 3.741 1.00 90.75 104 ALA A O 1
ATOM 786 N N . PHE A 1 105 ? -2.568 -2.160 2.411 1.00 90.19 105 PHE A N 1
ATOM 787 C CA . PHE A 1 105 ? -1.252 -2.281 1.782 1.00 90.19 105 PHE A CA 1
ATOM 788 C C . PHE A 1 105 ? -1.312 -1.651 0.405 1.00 90.19 105 PHE A C 1
ATOM 790 O O . PHE A 1 105 ? -2.075 -2.128 -0.426 1.00 90.19 105 PHE A O 1
ATOM 797 N N . VAL A 1 106 ? -0.522 -0.608 0.163 1.00 92.31 106 VAL A N 1
ATOM 798 C CA . VAL A 1 106 ? -0.531 0.179 -1.074 1.00 92.31 106 VAL A CA 1
ATOM 799 C C . VAL A 1 106 ? 0.805 0.024 -1.793 1.00 92.31 106 VAL A C 1
ATOM 801 O O . VAL A 1 106 ? 1.836 0.478 -1.299 1.00 92.31 106 VAL A O 1
ATOM 804 N N . LEU A 1 107 ? 0.783 -0.606 -2.963 1.00 93.44 107 LEU A N 1
ATOM 805 C CA . LEU A 1 107 ? 1.919 -0.728 -3.873 1.00 93.44 107 LEU A CA 1
ATOM 806 C C . LEU A 1 107 ? 1.853 0.358 -4.946 1.00 93.44 107 LEU A C 1
ATOM 808 O O . LEU A 1 107 ? 0.781 0.622 -5.489 1.00 93.44 107 LEU A O 1
ATOM 812 N N . PHE A 1 108 ? 3.005 0.942 -5.264 1.00 93.06 108 PHE A N 1
ATOM 813 C CA . PHE A 1 108 ? 3.163 1.989 -6.275 1.00 93.06 108 PHE A CA 1
ATOM 814 C C . PHE A 1 108 ? 3.922 1.454 -7.486 1.00 93.06 108 PHE A C 1
ATOM 816 O O . PHE A 1 108 ? 4.875 0.688 -7.320 1.00 93.06 108 PHE A O 1
ATOM 823 N N . GLY A 1 109 ? 3.540 1.905 -8.676 1.00 90.88 109 GLY A N 1
ATOM 824 C CA . GLY A 1 109 ? 4.274 1.680 -9.919 1.00 90.88 109 GLY A CA 1
ATOM 825 C C . GLY A 1 109 ? 3.452 0.979 -10.996 1.00 90.88 109 GLY A C 1
ATOM 826 O O . GLY A 1 109 ? 2.478 0.275 -10.723 1.00 90.88 109 GLY A O 1
ATOM 827 N N . GLU A 1 110 ? 3.867 1.158 -12.246 1.00 83.00 110 GLU A N 1
ATOM 828 C CA . GLU A 1 110 ? 3.136 0.668 -13.425 1.00 83.00 110 GLU A CA 1
ATOM 829 C C . GLU A 1 110 ? 3.183 -0.857 -13.582 1.00 83.00 110 GLU A C 1
ATOM 831 O O . GLU A 1 110 ? 2.289 -1.468 -14.166 1.00 83.00 110 GLU A O 1
ATOM 836 N N . THR A 1 111 ? 4.234 -1.489 -13.060 1.00 81.62 111 THR A N 1
ATOM 837 C CA . THR A 1 111 ? 4.488 -2.927 -13.217 1.00 81.62 111 THR A CA 1
ATOM 838 C C . THR A 1 111 ? 3.833 -3.785 -12.141 1.00 81.62 111 THR A C 1
ATOM 840 O O . THR A 1 111 ? 4.010 -5.006 -12.138 1.00 81.62 111 THR A O 1
ATOM 843 N N . VAL A 1 112 ? 3.081 -3.176 -11.221 1.00 80.62 112 VAL A N 1
ATOM 844 C CA . VAL A 1 112 ? 2.420 -3.898 -10.135 1.00 80.62 112 VAL A CA 1
ATOM 845 C C . VAL A 1 112 ? 1.331 -4.796 -10.714 1.00 80.62 112 VAL A C 1
ATOM 847 O O . VAL A 1 112 ? 0.297 -4.343 -11.204 1.00 80.62 112 VAL A O 1
ATOM 850 N N . THR A 1 113 ? 1.567 -6.105 -10.658 1.00 78.81 113 THR A N 1
ATOM 851 C CA . THR A 1 113 ? 0.600 -7.070 -11.179 1.00 78.81 113 THR A CA 1
ATOM 852 C C . THR A 1 113 ? -0.606 -7.199 -10.242 1.00 78.81 113 THR A C 1
ATOM 854 O O . THR A 1 113 ? -0.440 -7.151 -9.023 1.00 78.81 113 THR A O 1
ATOM 857 N N . PRO A 1 114 ? -1.818 -7.448 -10.775 1.00 71.19 114 PRO A N 1
ATOM 858 C CA . PRO A 1 114 ? -3.043 -7.581 -9.981 1.00 71.19 114 PRO A CA 1
ATOM 859 C C . PRO A 1 114 ? -3.005 -8.623 -8.849 1.00 71.19 114 PRO A C 1
ATOM 861 O O . PRO A 1 114 ? -3.847 -8.542 -7.954 1.00 71.19 114 PRO A O 1
ATOM 864 N N . GLY A 1 115 ? -2.080 -9.589 -8.917 1.00 76.25 115 GLY A N 1
ATOM 865 C CA . GLY A 1 115 ? -1.878 -10.644 -7.920 1.00 76.25 115 GLY A CA 1
ATOM 866 C C . GLY A 1 115 ? -0.595 -10.503 -7.096 1.00 76.25 115 GLY A C 1
ATOM 867 O O . GLY A 1 115 ? -0.248 -11.413 -6.350 1.00 76.25 115 GLY A O 1
ATOM 868 N N . ALA A 1 116 ? 0.123 -9.377 -7.197 1.00 80.62 116 ALA A N 1
ATOM 869 C CA . ALA A 1 116 ? 1.356 -9.155 -6.435 1.00 80.62 116 ALA A CA 1
ATOM 870 C C . ALA A 1 116 ? 1.132 -9.278 -4.917 1.00 80.62 116 ALA A C 1
ATOM 872 O O . ALA A 1 116 ? 2.000 -9.760 -4.195 1.00 80.62 116 ALA A O 1
ATOM 873 N N . LEU A 1 117 ? -0.051 -8.893 -4.430 1.00 78.50 117 LEU A N 1
ATOM 874 C CA . LEU A 1 117 ? -0.408 -9.009 -3.016 1.00 78.50 117 LEU A CA 1
ATOM 875 C C . LEU A 1 117 ? -1.013 -10.371 -2.642 1.00 78.50 117 LEU A C 1
ATOM 877 O O . LEU A 1 117 ? -1.084 -10.666 -1.455 1.00 78.50 117 LEU A O 1
ATOM 881 N N . ASP A 1 118 ? -1.379 -11.235 -3.592 1.00 80.75 118 ASP A N 1
ATOM 882 C CA . ASP A 1 118 ? -2.083 -12.496 -3.296 1.00 80.75 118 ASP A CA 1
ATOM 883 C C . ASP A 1 118 ? -1.233 -13.455 -2.448 1.00 80.75 118 ASP A C 1
ATOM 885 O O . ASP A 1 118 ? -1.755 -14.173 -1.599 1.00 80.75 118 ASP A O 1
ATOM 889 N N . GLY A 1 119 ? 0.091 -13.442 -2.638 1.00 75.62 119 GLY A N 1
ATOM 890 C CA . GLY A 1 119 ? 1.034 -14.213 -1.820 1.00 75.62 119 GLY A CA 1
ATOM 891 C C . GLY A 1 119 ? 1.393 -13.556 -0.483 1.00 75.62 119 GLY A C 1
ATOM 892 O O . GLY A 1 119 ? 1.926 -14.225 0.397 1.00 75.62 119 GLY A O 1
ATOM 893 N N . VAL A 1 120 ? 1.105 -12.261 -0.326 1.00 77.62 120 VAL A N 1
ATOM 894 C CA . VAL A 1 120 ? 1.440 -11.466 0.865 1.00 77.62 120 VAL A CA 1
ATOM 895 C C . VAL A 1 120 ? 0.267 -11.422 1.830 1.00 77.62 120 VAL A C 1
ATOM 897 O O . VAL A 1 120 ? 0.468 -11.602 3.025 1.00 77.62 120 VAL A O 1
ATOM 900 N N . VAL A 1 121 ? -0.953 -11.233 1.320 1.00 75.62 121 VAL A N 1
ATOM 901 C CA . VAL A 1 121 ? -2.185 -11.092 2.109 1.00 75.62 121 VAL A CA 1
ATOM 902 C C . VAL A 1 121 ? -2.365 -12.205 3.150 1.00 75.62 121 VAL A C 1
ATOM 904 O O . VAL A 1 121 ? -2.635 -11.875 4.302 1.00 75.62 121 VAL A O 1
ATOM 907 N N . PRO A 1 122 ? -2.140 -13.496 2.834 1.00 74.88 122 PRO A N 1
ATOM 908 C CA . PRO A 1 122 ? -2.257 -14.571 3.822 1.00 74.88 122 PRO A CA 1
ATOM 909 C C . PRO A 1 122 ? -1.206 -14.526 4.943 1.00 74.88 122 PRO A C 1
ATOM 911 O O . PRO A 1 122 ? -1.374 -15.195 5.958 1.00 74.88 122 PRO A O 1
ATOM 914 N N . MET A 1 123 ? -0.103 -13.797 4.746 1.00 74.25 123 MET A N 1
ATOM 915 C CA . MET A 1 123 ? 0.993 -13.654 5.713 1.00 74.25 123 MET A CA 1
ATOM 916 C C . MET A 1 123 ? 0.819 -12.440 6.629 1.00 74.25 123 MET A C 1
ATOM 918 O O . MET A 1 123 ? 1.587 -12.272 7.577 1.00 74.25 123 MET A O 1
ATOM 922 N N . LEU A 1 124 ? -0.145 -11.571 6.329 1.00 67.12 124 LEU A N 1
ATOM 923 C CA . LEU A 1 124 ? -0.417 -10.390 7.128 1.00 67.12 124 LEU A CA 1
ATOM 924 C C . LEU A 1 124 ? -1.114 -10.795 8.430 1.00 67.12 124 LEU A C 1
ATOM 926 O O . LEU A 1 124 ? -1.932 -11.719 8.427 1.00 67.12 124 LEU A O 1
ATOM 930 N N . PRO A 1 125 ? -0.800 -10.134 9.556 1.00 55.56 125 PRO A N 1
ATOM 931 C CA . PRO A 1 125 ? -1.482 -10.429 10.801 1.00 55.56 125 PRO A CA 1
ATOM 932 C C . PRO A 1 125 ? -2.978 -10.120 10.644 1.00 55.56 125 PRO A C 1
ATOM 934 O O . PRO A 1 125 ? -3.359 -9.012 10.281 1.00 55.56 125 PRO A O 1
ATOM 937 N N . LEU A 1 126 ? -3.815 -11.127 10.900 1.00 46.38 126 LEU A N 1
ATOM 938 C CA . LEU A 1 126 ? -5.268 -10.996 11.016 1.00 46.38 126 LEU A CA 1
ATOM 939 C C . LEU A 1 126 ? -5.589 -10.425 12.407 1.00 46.38 126 LEU A C 1
ATOM 941 O O . LEU A 1 126 ? -6.014 -11.188 13.277 1.00 46.38 126 LEU A O 1
ATOM 945 N N . VAL A 1 127 ? -5.274 -9.154 12.681 1.00 44.38 127 VAL A N 1
ATOM 946 C CA . VAL A 1 127 ? -5.478 -8.570 14.024 1.00 44.38 127 VAL A CA 1
ATOM 947 C C . VAL A 1 127 ? -6.248 -7.265 14.000 1.00 44.38 127 VAL A C 1
ATOM 949 O O . VAL A 1 127 ? -5.751 -6.295 13.402 1.00 44.38 127 VAL A O 1
#

pLDDT: mean 82.09, std 10.15, range [44.38, 94.06]

Radius of gyration: 13.71 Å; chains: 1; bounding box: 30×34×30 Å

Secondary structure (DSSP, 8-state):
-PPPPHHHHHHHHHHHTSGGGHHHHHHHHHHHTT-SEEEEEEE-SSSSSEEEPBTB-S-PPP-HHHHHHHHHTTSSEEEEEEEE-SSTT-EEEEEEEE-TTS-EEEEESTT--TTTTTTTGGGS---

Foldseek 3Di:
DDQDDLVRLLVLQVCCVPLVCVQVSQCVNLVSLVFRGKWKWAADPVDRFTFTDRNDDRDDDDDPQVVVQRVVLSDAAKDWGWDDPPHPPNTWIWIWGQAPNSMIMITTHDRRDPCSCVSVRVSHDPD

Sequence (127 aa):
MHPAGIAEIATLVGNLAHTTHRNTMSRELARALGAEALLILVRDPELPVLLPAPGFPQTLRGGPEWRRFLTLLVEPGRHTAVVDYPAPDDHTPVMAHVCADGTAFVLFGETVTPGALDGVVPMLPLV